Protein AF-I5BQ43-F1 (afdb_monomer_lite)

pLDDT: mean 91.71, std 10.12, range [50.0, 98.12]

Structure (mmCIF, N/CA/C/O backbone):
data_AF-I5BQ43-F1
#
_entry.id   AF-I5BQ43-F1
#
loop_
_atom_site.group_PDB
_atom_site.id
_atom_site.type_symbol
_atom_site.label_atom_id
_atom_site.label_alt_id
_atom_site.label_comp_id
_atom_site.label_asym_id
_atom_site.label_entity_id
_atom_site.label_seq_id
_atom_site.pdbx_PDB_ins_code
_atom_site.Cartn_x
_atom_site.Cartn_y
_atom_site.Cartn_z
_atom_site.occupancy
_atom_site.B_iso_or_equiv
_atom_site.auth_seq_id
_atom_site.auth_comp_id
_atom_site.auth_asym_id
_atom_site.auth_atom_id
_atom_site.pdbx_PDB_model_num
ATOM 1 N N . VAL A 1 1 ? -16.649 9.237 19.383 1.00 65.75 1 VAL A N 1
ATOM 2 C CA . VAL A 1 1 ? -16.867 8.876 17.960 1.00 65.75 1 VAL A CA 1
ATOM 3 C C . VAL A 1 1 ? -15.492 8.684 17.340 1.00 65.75 1 VAL A C 1
ATOM 5 O O . VAL A 1 1 ? -14.592 9.398 17.761 1.00 65.75 1 VAL A O 1
ATOM 8 N N . GLY A 1 2 ? -15.300 7.693 16.465 1.00 80.44 2 GLY A N 1
ATOM 9 C CA . GLY A 1 2 ? -14.021 7.491 15.770 1.00 80.44 2 GLY A CA 1
ATOM 10 C C . GLY A 1 2 ? -13.858 8.470 14.605 1.00 80.44 2 GLY A C 1
ATOM 11 O O . GLY A 1 2 ? -14.851 8.812 13.965 1.00 80.44 2 GLY A O 1
ATOM 12 N N . GLU A 1 3 ? -12.631 8.922 14.350 1.00 88.69 3 GLU A N 1
ATOM 13 C CA . GLU A 1 3 ? -12.295 9.779 13.208 1.00 88.69 3 GLU A CA 1
ATOM 14 C C . GLU A 1 3 ? -11.660 8.956 12.086 1.00 88.69 3 GLU A C 1
ATOM 16 O O . GLU A 1 3 ? -10.859 8.054 12.338 1.00 88.69 3 GLU A O 1
ATOM 21 N N . ALA A 1 4 ? -12.023 9.270 10.844 1.00 91.62 4 ALA A N 1
ATOM 22 C CA . ALA A 1 4 ? -11.362 8.715 9.673 1.00 91.62 4 ALA A CA 1
ATOM 23 C C . ALA A 1 4 ? -10.138 9.568 9.327 1.00 91.62 4 ALA A C 1
ATOM 25 O O . ALA A 1 4 ? -10.206 10.796 9.343 1.00 91.62 4 ALA A O 1
ATOM 26 N N . PHE A 1 5 ? -9.041 8.915 8.958 1.00 92.75 5 PHE A N 1
ATOM 27 C CA . PHE A 1 5 ? -7.879 9.571 8.372 1.00 92.75 5 PHE A CA 1
ATOM 28 C C . PHE A 1 5 ? -7.553 8.930 7.024 1.00 92.75 5 PHE A C 1
ATOM 30 O O . PHE A 1 5 ? -7.928 7.791 6.747 1.00 92.75 5 PHE A O 1
ATOM 37 N N . THR A 1 6 ? -6.866 9.678 6.170 1.00 94.94 6 THR A N 1
ATOM 38 C CA . THR A 1 6 ? -6.477 9.240 4.828 1.00 94.94 6 THR A CA 1
ATOM 39 C C . THR A 1 6 ? -4.987 9.478 4.648 1.00 94.94 6 THR A C 1
ATOM 41 O O . THR A 1 6 ? -4.458 10.487 5.111 1.00 94.94 6 THR A O 1
ATOM 44 N N . TYR A 1 7 ? -4.309 8.546 3.987 1.00 94.81 7 TYR A N 1
ATOM 45 C CA . TYR A 1 7 ? -2.885 8.624 3.682 1.00 94.81 7 TYR A CA 1
ATOM 46 C C . TYR A 1 7 ? -2.618 8.064 2.286 1.00 94.81 7 TYR A C 1
ATOM 48 O O . TYR A 1 7 ? -3.456 7.379 1.704 1.00 94.81 7 TYR A O 1
ATOM 56 N N . THR A 1 8 ? -1.440 8.381 1.754 1.00 95.88 8 THR A N 1
ATOM 57 C CA . THR A 1 8 ? -0.990 7.945 0.431 1.00 95.88 8 THR A CA 1
ATOM 58 C C . THR A 1 8 ? 0.256 7.084 0.576 1.00 95.88 8 THR A C 1
ATOM 60 O O . THR A 1 8 ? 1.201 7.472 1.263 1.00 95.88 8 THR A O 1
ATOM 63 N N . ILE A 1 9 ? 0.270 5.937 -0.101 1.00 94.50 9 ILE A N 1
ATOM 64 C CA . ILE A 1 9 ? 1.448 5.079 -0.230 1.00 94.50 9 ILE A CA 1
ATOM 65 C C . ILE A 1 9 ? 2.050 5.310 -1.617 1.00 94.50 9 ILE A C 1
ATOM 67 O O . ILE A 1 9 ? 1.384 5.104 -2.629 1.00 94.50 9 ILE A O 1
ATOM 71 N N . THR A 1 10 ? 3.321 5.707 -1.665 1.00 94.56 10 THR A N 1
ATOM 72 C CA . THR A 1 10 ? 4.069 5.868 -2.920 1.00 94.56 10 THR A CA 1
ATOM 73 C C . THR A 1 10 ? 5.074 4.736 -3.060 1.00 94.56 10 THR A C 1
ATOM 75 O O . THR A 1 10 ? 5.898 4.525 -2.169 1.00 94.56 10 THR A O 1
ATOM 78 N N . VAL A 1 11 ? 5.037 4.032 -4.192 1.00 93.50 11 VAL A N 1
ATOM 79 C CA . VAL A 1 11 ? 5.940 2.911 -4.480 1.00 93.50 11 VAL A CA 1
ATOM 80 C C . VAL A 1 11 ? 6.740 3.202 -5.739 1.00 93.50 11 VAL A C 1
ATOM 82 O O . VAL A 1 11 ? 6.174 3.479 -6.793 1.00 93.50 11 VAL A O 1
ATOM 85 N N . THR A 1 12 ? 8.063 3.099 -5.629 1.00 94.25 12 THR A N 1
ATOM 86 C CA . THR A 1 12 ? 8.999 3.355 -6.728 1.00 94.25 12 THR A CA 1
ATOM 87 C C . THR A 1 12 ? 9.981 2.199 -6.847 1.00 94.25 12 THR A C 1
ATOM 89 O O . THR A 1 12 ? 10.615 1.811 -5.866 1.00 94.25 12 THR A O 1
ATOM 92 N N . ASN A 1 13 ? 10.159 1.680 -8.061 1.00 94.81 13 ASN A N 1
ATOM 93 C CA . ASN A 1 13 ? 11.222 0.730 -8.359 1.00 94.81 13 ASN A CA 1
ATOM 94 C C . ASN A 1 13 ? 12.528 1.475 -8.683 1.00 94.81 13 ASN A C 1
ATOM 96 O O . ASN A 1 13 ? 12.731 1.942 -9.801 1.00 94.81 13 ASN A O 1
ATOM 100 N N . ASN A 1 14 ? 13.424 1.564 -7.698 1.00 94.31 14 ASN A N 1
ATOM 101 C CA . ASN A 1 14 ? 14.747 2.186 -7.849 1.00 94.31 14 ASN A CA 1
ATOM 102 C C . ASN A 1 14 ? 15.824 1.224 -8.388 1.00 94.31 14 ASN A C 1
ATOM 104 O O . ASN A 1 14 ? 17.003 1.576 -8.430 1.00 94.31 14 ASN A O 1
ATOM 108 N N . GLY A 1 15 ? 15.445 -0.005 -8.745 1.00 90.00 15 GLY A N 1
ATOM 109 C CA . GLY A 1 15 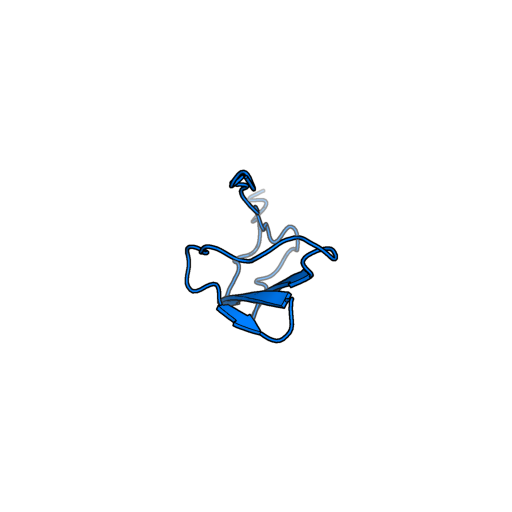? 16.343 -0.986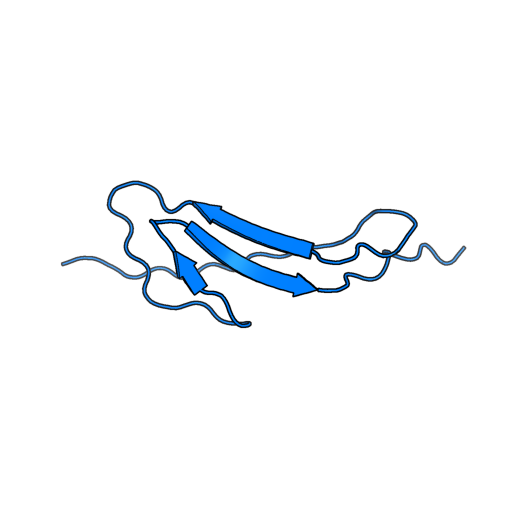 -9.336 1.00 90.00 15 GLY A CA 1
ATOM 110 C C . GLY A 1 15 ? 16.626 -0.710 -10.818 1.00 90.00 15 GLY A C 1
ATOM 111 O O . GLY A 1 15 ? 15.918 0.061 -11.467 1.00 90.00 15 GLY A O 1
ATOM 112 N N . PRO A 1 16 ? 17.647 -1.370 -11.389 1.00 92.19 16 PRO A N 1
ATOM 113 C CA . PRO A 1 16 ? 18.013 -1.214 -12.797 1.00 92.19 16 PRO A CA 1
ATOM 114 C C . PRO A 1 16 ? 17.087 -1.973 -13.766 1.00 92.19 16 PRO A C 1
ATOM 116 O O . PRO A 1 16 ? 17.278 -1.898 -14.977 1.00 92.19 16 PRO A O 1
ATOM 119 N N . SER A 1 17 ? 16.123 -2.749 -13.267 1.00 94.94 17 SER A N 1
ATOM 120 C CA . SER A 1 17 ? 15.244 -3.614 -14.065 1.00 94.94 17 SER A CA 1
ATOM 121 C C . SER A 1 17 ? 13.815 -3.579 -13.537 1.00 94.94 17 SER A C 1
ATOM 123 O O . SER A 1 17 ? 13.602 -3.228 -12.379 1.00 94.94 17 SER A O 1
ATOM 125 N N . ASP A 1 18 ? 12.849 -3.927 -14.388 1.00 95.69 18 ASP A N 1
ATOM 126 C CA . ASP A 1 18 ? 11.424 -3.894 -14.054 1.00 95.69 18 ASP A CA 1
ATOM 127 C C . ASP A 1 18 ? 11.094 -4.872 -12.917 1.00 95.69 18 ASP A C 1
ATOM 129 O O . ASP A 1 18 ? 11.498 -6.037 -12.938 1.00 95.69 18 ASP A O 1
ATOM 133 N N . ALA A 1 19 ? 10.336 -4.401 -11.929 1.00 96.19 19 ALA A N 1
ATOM 134 C CA . ALA A 1 19 ? 9.811 -5.224 -10.853 1.00 96.19 19 ALA A CA 1
ATOM 135 C C . ALA A 1 19 ? 8.474 -5.808 -11.306 1.00 96.19 19 ALA A C 1
ATOM 137 O O . ALA A 1 19 ? 7.566 -5.074 -11.691 1.00 96.19 19 ALA A O 1
ATOM 138 N N . GLN A 1 20 ? 8.369 -7.132 -11.280 1.00 96.75 20 GLN A N 1
ATOM 139 C CA . GLN A 1 20 ? 7.198 -7.864 -11.750 1.00 96.75 20 GLN A CA 1
ATOM 140 C C . GLN A 1 20 ? 6.378 -8.374 -10.567 1.00 96.75 20 GLN A C 1
ATOM 142 O O . GLN A 1 20 ? 6.940 -8.689 -9.520 1.00 96.75 20 GLN A O 1
ATOM 147 N N . GLN A 1 21 ? 5.061 -8.494 -10.759 1.00 95.62 21 GLN A N 1
ATOM 148 C CA . GLN A 1 21 ? 4.130 -9.056 -9.769 1.00 95.62 21 GLN A CA 1
ATOM 149 C C . GLN A 1 21 ? 4.224 -8.381 -8.388 1.00 95.62 21 GLN A C 1
ATOM 151 O O . GLN A 1 21 ? 4.126 -9.032 -7.350 1.00 95.62 21 GLN A O 1
ATOM 156 N N . VAL A 1 22 ? 4.426 -7.064 -8.378 1.00 96.31 22 VAL A N 1
ATOM 157 C CA . VAL A 1 22 ? 4.529 -6.265 -7.159 1.00 96.31 22 VAL A CA 1
ATOM 158 C C . VAL A 1 22 ? 3.183 -6.246 -6.444 1.00 96.31 22 VAL A C 1
ATOM 160 O O . VAL A 1 22 ? 2.149 -5.936 -7.041 1.00 96.31 22 VAL A O 1
ATOM 163 N N . VAL A 1 23 ? 3.223 -6.537 -5.146 1.00 96.94 23 VAL A N 1
ATOM 164 C CA . VAL A 1 23 ? 2.091 -6.417 -4.228 1.00 96.94 23 VAL A CA 1
ATOM 165 C C . VAL A 1 23 ? 2.525 -5.557 -3.049 1.00 96.94 23 VAL A C 1
ATOM 167 O O . VAL A 1 23 ? 3.575 -5.797 -2.455 1.00 96.94 23 VAL A O 1
ATOM 170 N N . VAL A 1 24 ? 1.725 -4.546 -2.724 1.00 97.50 24 VAL A N 1
ATOM 171 C CA . VAL A 1 24 ? 1.894 -3.731 -1.515 1.00 97.50 24 VAL A CA 1
ATOM 172 C C . VAL A 1 24 ? 0.991 -4.301 -0.440 1.00 97.50 24 VAL A C 1
ATOM 174 O O . VAL A 1 24 ? -0.164 -4.598 -0.729 1.00 97.50 24 VAL A O 1
ATOM 177 N N . THR A 1 25 ? 1.493 -4.429 0.783 1.00 97.44 25 THR A N 1
ATOM 178 C CA . THR A 1 25 ? 0.723 -4.897 1.940 1.00 97.44 25 THR A CA 1
ATOM 179 C C . THR A 1 25 ? 0.873 -3.916 3.090 1.00 97.44 25 THR A C 1
ATOM 181 O O . THR A 1 25 ? 1.995 -3.515 3.401 1.00 97.44 25 THR A O 1
ATOM 184 N N . ASP A 1 26 ? -0.231 -3.588 3.748 1.00 97.12 26 ASP A N 1
ATOM 185 C CA . ASP A 1 26 ? -0.269 -2.713 4.914 1.00 97.12 26 ASP A CA 1
ATOM 186 C C . ASP A 1 26 ? -1.079 -3.357 6.044 1.00 97.12 26 ASP A C 1
ATOM 188 O O . ASP A 1 26 ? -2.278 -3.599 5.906 1.00 97.12 26 ASP A O 1
ATOM 192 N N . ALA A 1 27 ? -0.411 -3.675 7.151 1.00 97.81 27 ALA A N 1
ATOM 193 C CA . ALA A 1 27 ? -1.033 -4.290 8.315 1.00 97.81 27 ALA A CA 1
ATOM 194 C C . ALA A 1 27 ? -1.576 -3.207 9.250 1.00 97.81 27 ALA A C 1
ATOM 196 O O . ALA A 1 27 ? -0.813 -2.465 9.873 1.00 97.81 27 ALA A O 1
ATOM 197 N N . LEU A 1 28 ? -2.900 -3.145 9.383 1.00 95.56 28 LEU A N 1
ATOM 198 C CA . LEU A 1 28 ? -3.556 -2.140 10.206 1.00 95.56 28 LEU A CA 1
ATOM 199 C C . LEU A 1 28 ? -3.282 -2.407 11.697 1.00 95.56 28 LEU A C 1
ATOM 201 O O . LEU A 1 28 ? -3.486 -3.529 12.174 1.00 95.56 28 LEU A O 1
ATOM 205 N N . PRO A 1 29 ? -2.851 -1.390 12.468 1.00 93.94 29 PRO A N 1
ATOM 206 C CA . PRO A 1 29 ? -2.707 -1.514 13.911 1.00 93.94 29 PRO A CA 1
ATOM 207 C C . PRO A 1 29 ? -4.024 -1.895 14.594 1.00 93.94 29 PRO A C 1
ATOM 209 O O . PRO A 1 29 ? -5.116 -1.568 14.124 1.00 93.94 29 PRO A O 1
ATOM 212 N N . ALA A 1 30 ? -3.924 -2.520 15.768 1.00 92.94 30 ALA A N 1
ATOM 213 C CA . ALA A 1 30 ? -5.097 -2.814 16.581 1.00 92.94 30 ALA A CA 1
ATOM 214 C C . ALA A 1 30 ? -5.903 -1.533 16.872 1.00 92.94 30 ALA A C 1
ATOM 216 O O . ALA A 1 30 ? -5.349 -0.512 17.276 1.00 92.94 30 ALA A O 1
ATOM 217 N N . GLY A 1 31 ? -7.221 -1.599 16.672 1.00 90.38 31 GLY A N 1
ATOM 218 C CA . GLY A 1 31 ? -8.126 -0.461 16.856 1.00 90.38 31 GLY A CA 1
ATOM 219 C C . GLY A 1 31 ? -8.299 0.433 15.624 1.00 90.38 31 GLY A C 1
ATOM 220 O O . GLY A 1 31 ? -9.178 1.293 15.639 1.00 90.38 31 GLY A O 1
ATOM 221 N N . VAL A 1 32 ? -7.541 0.214 14.545 1.00 93.81 32 VAL A N 1
ATOM 222 C CA . VAL A 1 32 ? -7.783 0.852 13.244 1.00 93.81 32 VAL A CA 1
ATOM 223 C C . VAL A 1 32 ? -8.742 -0.014 12.432 1.00 93.81 32 VAL A C 1
ATOM 225 O O . VAL A 1 32 ? -8.574 -1.226 12.330 1.00 93.81 32 VAL A O 1
ATOM 228 N N . SER A 1 33 ? -9.769 0.611 11.860 1.00 93.88 33 SER A N 1
ATOM 229 C CA . SER A 1 33 ? -10.721 -0.052 10.967 1.00 93.88 33 SER A CA 1
ATOM 230 C C . SER A 1 33 ? -10.534 0.452 9.545 1.00 93.88 33 SER A C 1
ATOM 232 O O . SER A 1 33 ? -10.430 1.656 9.316 1.00 93.88 33 SER A O 1
ATOM 234 N N . PHE A 1 34 ? -10.513 -0.473 8.590 1.00 95.06 34 PHE A N 1
ATOM 235 C CA . PHE A 1 34 ? -10.503 -0.135 7.174 1.00 95.06 34 PHE A CA 1
ATOM 236 C C . PHE A 1 34 ? -11.819 0.532 6.773 1.00 95.06 34 PHE A C 1
ATOM 238 O O . PHE A 1 34 ? -12.896 0.042 7.114 1.00 95.06 34 PHE A O 1
ATOM 245 N N . VAL A 1 35 ? -11.721 1.624 6.017 1.00 95.81 35 VAL A N 1
ATOM 246 C CA . VAL A 1 35 ? -12.882 2.302 5.424 1.00 95.81 35 VAL A CA 1
ATOM 247 C C . VAL A 1 35 ? -12.919 2.032 3.926 1.00 95.81 35 VAL A C 1
ATOM 249 O O . VAL A 1 35 ? -13.901 1.509 3.406 1.00 95.81 35 VAL A O 1
ATOM 252 N N . SER A 1 36 ? -11.833 2.369 3.235 1.00 96.00 36 SER A N 1
ATOM 253 C CA . SER A 1 36 ? -11.694 2.197 1.793 1.00 96.00 36 SER A CA 1
ATOM 254 C C . SER A 1 36 ? -10.232 2.303 1.380 1.00 96.00 36 SER A C 1
ATOM 256 O O . SER A 1 36 ? -9.440 2.958 2.057 1.00 96.00 36 SER A O 1
ATOM 258 N N . ALA A 1 37 ? -9.913 1.742 0.220 1.00 96.44 37 ALA A N 1
ATOM 259 C CA . ALA A 1 37 ? -8.674 1.979 -0.499 1.00 96.44 37 ALA A CA 1
ATOM 260 C C . ALA A 1 37 ? -8.994 2.232 -1.972 1.00 96.44 37 ALA A C 1
ATOM 262 O O . ALA A 1 37 ? -9.990 1.733 -2.502 1.00 96.44 37 ALA A O 1
ATOM 263 N N . ASP A 1 38 ? -8.143 3.012 -2.624 1.00 94.38 38 ASP A N 1
ATOM 264 C CA . ASP A 1 38 ? -8.149 3.161 -4.071 1.00 94.38 38 ASP A CA 1
ATOM 265 C C . ASP A 1 38 ? -7.343 2.031 -4.738 1.00 94.38 38 ASP A C 1
ATOM 267 O O . ASP A 1 38 ? -6.840 1.112 -4.083 1.00 94.38 38 ASP A O 1
ATOM 271 N N . THR A 1 39 ? -7.245 2.085 -6.069 1.00 93.00 39 THR A N 1
ATOM 272 C CA . THR A 1 39 ? -6.296 1.271 -6.852 1.00 93.00 39 THR A CA 1
ATOM 273 C C . THR A 1 39 ? -6.433 -0.247 -6.635 1.00 93.00 39 THR A C 1
ATOM 275 O O . THR A 1 39 ? -5.471 -0.999 -6.754 1.00 93.00 39 THR A O 1
ATOM 278 N N . GLY A 1 40 ? -7.644 -0.714 -6.312 1.00 93.25 40 GLY A N 1
ATOM 279 C CA . GLY A 1 40 ? -7.935 -2.137 -6.110 1.00 93.25 40 GLY A CA 1
ATOM 280 C C . GLY A 1 40 ? -7.466 -2.707 -4.769 1.00 93.25 40 GLY A C 1
ATOM 281 O O . GLY A 1 40 ? -7.394 -3.926 -4.639 1.00 93.25 40 GLY A O 1
ATOM 282 N N . GLY A 1 41 ? -7.155 -1.856 -3.786 1.00 96.44 41 GLY A N 1
ATOM 283 C CA . GLY A 1 41 ? -6.806 -2.293 -2.439 1.00 96.44 41 GLY A CA 1
ATOM 284 C C . GLY A 1 41 ? -7.931 -3.079 -1.770 1.00 96.44 41 GLY A C 1
ATOM 285 O O . GLY A 1 41 ? -9.071 -2.616 -1.714 1.00 96.44 41 GLY A O 1
ATOM 286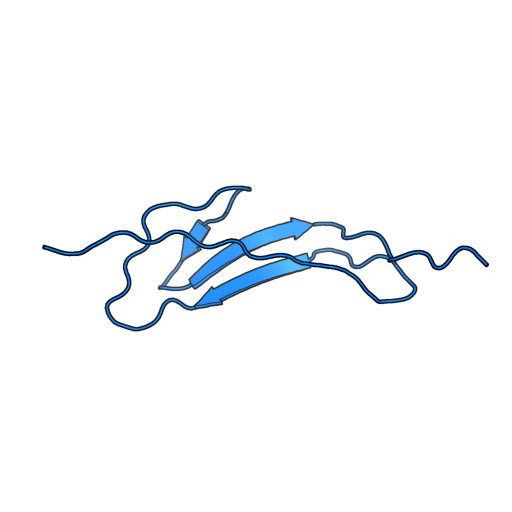 N N . SER A 1 42 ? -7.611 -4.253 -1.229 1.00 97.12 42 SER A N 1
ATOM 287 C CA . SER A 1 42 ? -8.568 -5.111 -0.525 1.00 97.12 42 SER A CA 1
ATOM 288 C C . SER A 1 42 ? -8.077 -5.462 0.872 1.00 97.12 42 SER A C 1
ATOM 290 O O . SER A 1 42 ? -6.924 -5.864 1.034 1.00 97.12 42 SER A O 1
ATOM 292 N N . LEU A 1 43 ? -8.960 -5.344 1.865 1.00 97.56 43 LEU A N 1
ATOM 293 C CA . LEU A 1 43 ? -8.705 -5.811 3.225 1.00 97.56 43 LEU A CA 1
ATOM 294 C C . LEU A 1 43 ? -8.920 -7.327 3.316 1.00 97.56 43 LEU A C 1
ATOM 296 O O . LEU A 1 43 ? -10.006 -7.810 3.001 1.00 97.56 43 LEU A O 1
ATOM 300 N N . ASP A 1 44 ? -7.934 -8.035 3.857 1.00 97.44 44 ASP A N 1
ATOM 301 C CA . ASP A 1 44 ? -8.074 -9.398 4.361 1.00 97.44 44 ASP A CA 1
ATOM 302 C C . ASP A 1 44 ? -7.381 -9.530 5.722 1.00 97.44 44 ASP A C 1
ATOM 304 O O . ASP A 1 44 ? -6.238 -9.115 5.895 1.00 97.44 44 ASP A O 1
ATOM 308 N N . ASN A 1 45 ? -8.095 -10.066 6.711 1.00 95.50 45 ASN A N 1
ATOM 309 C CA . ASN A 1 45 ? -7.587 -10.330 8.062 1.00 95.50 45 ASN A CA 1
ATOM 310 C C . ASN A 1 45 ? -6.746 -9.191 8.700 1.00 95.50 45 ASN A C 1
ATOM 312 O O . ASN A 1 45 ? -5.702 -9.433 9.305 1.00 95.50 45 ASN A O 1
ATOM 316 N N . GLY A 1 46 ? -7.184 -7.933 8.556 1.00 96.06 46 GLY A N 1
ATOM 317 C CA . GLY A 1 46 ? -6.478 -6.766 9.109 1.00 96.06 46 GLY A CA 1
ATOM 318 C C . GLY A 1 46 ? -5.329 -6.229 8.246 1.00 96.06 46 GLY A C 1
ATOM 319 O O . GLY A 1 46 ? -4.681 -5.265 8.643 1.00 96.06 46 GLY A O 1
ATOM 320 N N . VAL A 1 47 ? -5.085 -6.808 7.070 1.00 97.81 47 VAL A N 1
ATOM 321 C CA . VAL A 1 47 ? -4.052 -6.378 6.121 1.00 97.81 47 VAL A CA 1
ATOM 322 C C . VAL A 1 47 ? -4.705 -5.898 4.831 1.00 97.81 47 VAL A C 1
ATOM 324 O O . VAL A 1 47 ? -5.455 -6.631 4.190 1.00 97.81 47 VAL A O 1
ATOM 327 N N . VAL A 1 48 ? -4.418 -4.666 4.425 1.00 98.12 48 VAL A N 1
ATOM 328 C CA . VAL A 1 48 ? -4.837 -4.141 3.122 1.00 98.12 48 VAL A CA 1
ATOM 329 C C . VAL A 1 48 ? -3.759 -4.471 2.097 1.00 98.12 48 VAL A C 1
ATOM 331 O O . VAL A 1 48 ? -2.579 -4.233 2.345 1.00 98.12 48 VAL A O 1
ATOM 334 N N . SER A 1 49 ? -4.147 -5.043 0.958 1.00 97.88 49 SER A N 1
ATOM 335 C CA . SER A 1 49 ? -3.214 -5.436 -0.105 1.00 97.88 49 SER A CA 1
ATOM 336 C C . SER A 1 49 ? -3.581 -4.817 -1.449 1.00 97.88 49 SER A C 1
ATOM 338 O O . SER A 1 4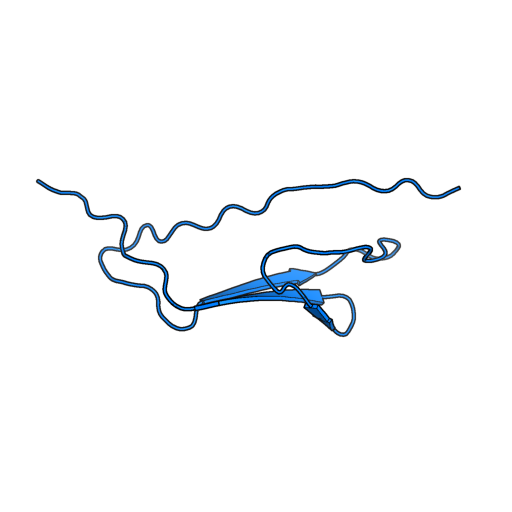9 ? -4.754 -4.814 -1.815 1.00 97.88 49 SER A O 1
ATOM 340 N N . TRP A 1 50 ? -2.579 -4.357 -2.204 1.00 97.88 50 TRP A N 1
ATOM 341 C CA . TRP A 1 50 ? -2.730 -3.794 -3.551 1.00 97.88 50 TRP A CA 1
ATOM 342 C C . TRP A 1 50 ? -1.879 -4.562 -4.567 1.00 97.88 50 TRP A C 1
ATOM 344 O O . TRP A 1 50 ? -0.646 -4.537 -4.463 1.00 97.88 50 TRP A O 1
ATOM 354 N N . PRO A 1 51 ? -2.488 -5.208 -5.577 1.00 95.69 51 PRO A N 1
ATOM 355 C CA . PRO A 1 51 ? -1.750 -5.780 -6.695 1.00 95.69 51 PRO A CA 1
ATOM 356 C C . PRO A 1 51 ? -1.328 -4.665 -7.662 1.00 95.69 51 PRO A C 1
ATOM 358 O O . PRO A 1 51 ? -2.100 -4.232 -8.513 1.00 95.69 51 PRO A O 1
ATOM 361 N N . VAL A 1 52 ? -0.085 -4.200 -7.542 1.00 94.50 52 VAL A N 1
ATOM 362 C CA . VAL A 1 52 ? 0.479 -3.138 -8.396 1.00 94.50 52 VAL A CA 1
ATOM 363 C C . VAL A 1 52 ? 0.886 -3.679 -9.772 1.00 94.50 52 VAL A C 1
ATOM 365 O O . VAL A 1 52 ? 0.861 -2.956 -10.765 1.00 94.50 52 VAL A O 1
ATOM 368 N N . GLY A 1 53 ? 1.235 -4.965 -9.860 1.00 93.81 53 GLY A N 1
ATOM 369 C CA . GLY A 1 53 ? 1.638 -5.593 -11.117 1.00 93.81 53 GLY A CA 1
ATOM 370 C C . GLY A 1 53 ? 3.084 -5.257 -11.476 1.00 93.81 53 GLY A C 1
ATOM 371 O O . GLY A 1 53 ? 3.996 -5.612 -10.733 1.00 93.81 53 GLY A O 1
ATOM 372 N N . THR A 1 54 ? 3.315 -4.624 -12.624 1.00 95.12 54 THR A N 1
ATOM 373 C CA . THR A 1 54 ? 4.667 -4.287 -13.092 1.00 95.12 54 THR A CA 1
ATOM 374 C C . THR A 1 54 ? 5.028 -2.848 -12.743 1.00 95.12 54 THR A C 1
ATOM 376 O O . THR A 1 54 ? 4.354 -1.915 -13.175 1.00 95.12 54 THR A O 1
ATOM 379 N N . LEU A 1 55 ? 6.142 -2.655 -12.036 1.00 94.19 55 LEU A N 1
ATOM 380 C CA . LEU A 1 55 ? 6.769 -1.350 -11.842 1.00 94.19 55 LEU A CA 1
ATOM 381 C C . LEU A 1 55 ? 8.037 -1.253 -12.688 1.00 94.19 55 LEU A C 1
ATOM 383 O O . LEU A 1 55 ? 9.048 -1.896 -12.393 1.00 94.19 55 LEU A O 1
ATOM 387 N N . ALA A 1 56 ? 7.987 -0.421 -13.727 1.00 94.62 56 ALA A N 1
ATOM 388 C CA . ALA A 1 56 ? 9.128 -0.180 -14.601 1.00 94.62 56 ALA A CA 1
ATOM 389 C C . ALA A 1 56 ? 10.348 0.329 -13.816 1.00 94.62 56 ALA A C 1
ATOM 391 O O . ALA A 1 56 ? 10.204 1.049 -12.824 1.00 94.62 56 ALA A O 1
ATOM 392 N N . ALA A 1 57 ? 11.547 -0.033 -14.266 1.00 91.69 57 ALA A N 1
ATOM 393 C CA . ALA A 1 57 ? 12.788 0.465 -13.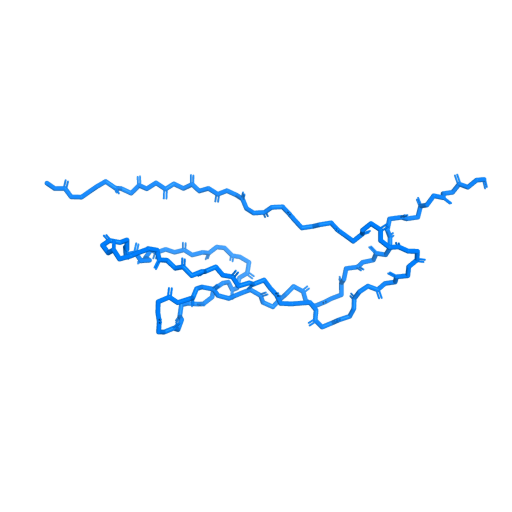684 1.00 91.69 57 ALA A CA 1
ATOM 394 C C . ALA A 1 57 ? 12.845 1.997 -13.727 1.00 91.69 57 ALA A C 1
ATOM 396 O O . ALA A 1 57 ? 12.535 2.612 -14.756 1.00 91.69 57 ALA A O 1
ATOM 397 N N . ALA A 1 58 ? 13.342 2.616 -12.655 1.00 81.38 58 ALA A N 1
ATOM 398 C CA . ALA A 1 58 ? 13.768 4.008 -12.683 1.00 81.38 58 ALA A CA 1
ATOM 399 C C . ALA A 1 58 ? 14.999 4.131 -13.597 1.00 81.38 58 ALA A C 1
ATOM 401 O O . ALA A 1 58 ? 16.146 4.065 -13.155 1.00 81.38 58 ALA A O 1
ATOM 402 N N . ARG A 1 59 ? 14.772 4.253 -14.911 1.00 66.50 59 ARG A N 1
ATOM 403 C CA . ARG A 1 59 ? 15.841 4.431 -15.898 1.00 66.50 59 ARG A CA 1
ATOM 404 C C . ARG A 1 59 ? 16.685 5.647 -15.513 1.00 66.50 59 ARG A C 1
ATOM 406 O O . ARG A 1 59 ? 16.203 6.776 -15.560 1.00 66.50 59 ARG A O 1
ATOM 413 N N . ARG A 1 60 ? 17.969 5.436 -15.215 1.00 61.66 60 ARG A N 1
ATOM 414 C CA . ARG A 1 60 ? 18.977 6.481 -15.417 1.00 61.66 60 ARG A CA 1
ATOM 415 C C . ARG A 1 60 ? 19.365 6.442 -16.889 1.00 61.66 60 ARG A C 1
ATOM 417 O O . ARG A 1 60 ? 20.152 5.594 -17.296 1.00 61.66 60 ARG A O 1
ATOM 424 N N . SER A 1 61 ? 18.755 7.316 -17.684 1.00 50.00 61 SER A N 1
ATOM 425 C CA . SER A 1 61 ? 19.290 7.657 -19.002 1.00 50.00 61 SER A CA 1
ATOM 426 C C . SER A 1 61 ? 20.603 8.408 -18.772 1.00 50.00 61 SER A C 1
ATOM 428 O O . SER A 1 61 ? 20.570 9.529 -18.266 1.00 50.00 61 SER A O 1
ATOM 430 N N . THR A 1 62 ? 21.732 7.763 -19.061 1.00 55.16 62 THR A N 1
ATOM 431 C CA . THR A 1 62 ? 23.027 8.435 -19.244 1.00 55.16 62 THR A CA 1
ATOM 432 C C . THR A 1 62 ? 23.161 8.835 -20.703 1.00 55.16 62 THR A C 1
ATOM 434 O O . THR A 1 62 ? 22.763 8.009 -21.558 1.00 55.16 62 THR A O 1
#

Secondary structure (DSSP, 8-state):
-PPP----------SSS-EEEEEEEEEPPTT------STT-EEETTEEEEEEEEE-------

Organism: NCBI:txid1189621

Radius of gyration: 14.91 Å; chains: 1; bounding box: 40×20×37 Å

Foldseek 3Di:
DDDDDDDDDDDAAQDPFKDFQDKDKDAADPPDDDDDDPQPWDDDPRMTMHRPGIHGHPDPDD

InterPro domains:
  IPR001434 Large cysteine-rich periplasmic protein OmcB-like, DUF11 domain [PF01345] (1-60)
  IPR047589 DUF11 repeat [TIGR01451] (1-39)
  IPR051172 Chlamydia Large Cysteine-rich Periplasmic OmcB [PTHR34819] (1-58)

Sequence (62 aa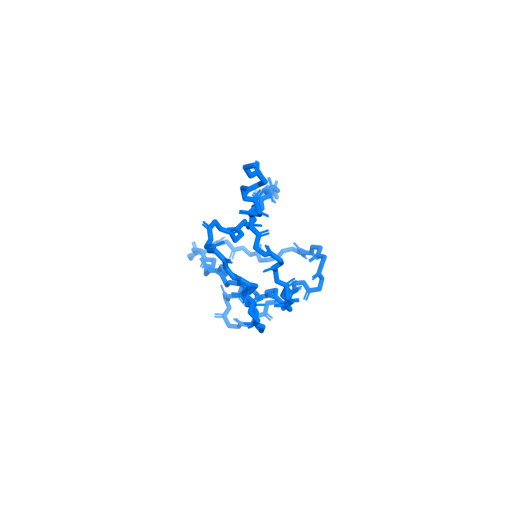):
VGEAFTYTITVTNNGPSDAQQVVVTDALPAGVSFVSADTGGSLDNGVVSWPVGTLAAARRST